Protein AF-Q8BXC3-F1 (afdb_monomer)

Sequence (71 aa):
NLEAAAAEKQRVEELQRSRRRYMEENNLEHIPKFFKKVIDANQREAWVSNDTYWELRKDPGFSKVDSPVLW

Solvent-accessible surface area (backbone atoms only — not comparable to full-atom values): 4493 Å² total; per-residue (Å²): 114,69,67,63,51,52,54,50,51,51,52,31,54,50,52,54,50,52,52,49,52,53,28,62,78,66,75,50,80,90,76,66,91,48,42,43,82,45,70,46,99,83,76,41,84,44,77,40,76,65,74,46,60,68,6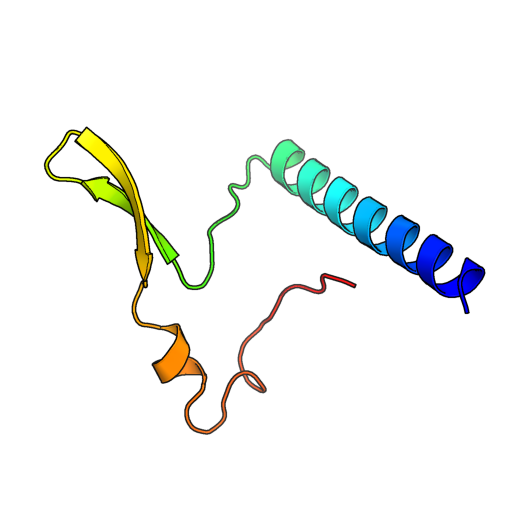4,49,55,40,94,82,21,60,85,80,49,94,72,84,84,72,114

Radius of gyration: 16.74 Å; Cα contacts (8 Å, |Δi|>4): 40; chains: 1; bounding box: 35×36×42 Å

Nearest PDB structures (foldseek):
  5h2d-assembly1_A  TM=8.581E-01  e=2.179E-03  Kluyveromyces lactis NRRL Y-1140
  5wvr-assembly1_A  TM=8.535E-01  e=3.063E-03  Kluyveromyces lactis NRRL Y-1140
  5zm8-assembly2_B  TM=8.631E-01  e=1.798E-02  Homo sapiens
  5zm8-assembly1_A  TM=9.159E-01  e=4.665E-02  Homo sapiens
  9gc3-assembly1_A  TM=4.055E-01  e=1.973E+00  Saccharomyces cerevisiae

Structure (mmCIF, N/CA/C/O backbone):
data_AF-Q8BXC3-F1
#
_entry.id   AF-Q8BXC3-F1
#
loop_
_atom_site.group_PDB
_atom_site.id
_atom_site.type_symbol
_atom_site.label_atom_id
_atom_site.label_alt_id
_atom_site.label_comp_id
_atom_site.label_asym_id
_atom_site.label_entity_id
_atom_site.label_seq_id
_atom_site.pdbx_PDB_ins_code
_atom_site.Cartn_x
_atom_site.Cartn_y
_atom_site.Cartn_z
_atom_site.occupancy
_atom_site.B_iso_or_equiv
_atom_site.auth_seq_id
_atom_site.auth_comp_id
_atom_site.auth_asym_id
_atom_site.auth_atom_id
_atom_site.pdbx_PDB_model_num
ATOM 1 N N . ASN A 1 1 ? 19.488 -10.869 -14.688 1.00 85.69 1 ASN A N 1
ATOM 2 C CA . ASN A 1 1 ? 19.663 -9.739 -15.622 1.00 85.69 1 ASN A CA 1
ATOM 3 C C . ASN A 1 1 ? 19.604 -8.451 -14.802 1.00 85.69 1 ASN A C 1
ATOM 5 O O . ASN A 1 1 ? 18.520 -8.086 -14.369 1.00 85.69 1 ASN A O 1
ATOM 9 N N . LEU A 1 2 ? 20.757 -7.851 -14.478 1.00 95.56 2 LEU A N 1
ATOM 10 C CA . LEU A 1 2 ? 20.845 -6.691 -13.572 1.00 95.56 2 LEU A CA 1
ATOM 11 C C . LEU A 1 2 ? 20.310 -5.404 -14.209 1.00 95.56 2 LEU A C 1
ATOM 13 O O . LEU A 1 2 ? 19.615 -4.643 -13.545 1.00 95.56 2 LEU A O 1
ATOM 17 N N . GLU A 1 3 ? 20.583 -5.194 -15.496 1.00 96.69 3 GLU A N 1
ATOM 18 C CA . GLU A 1 3 ? 20.109 -4.021 -16.237 1.00 96.69 3 GLU A CA 1
ATOM 19 C C . GLU A 1 3 ? 18.581 -3.999 -16.319 1.00 96.69 3 GLU A C 1
ATOM 21 O O . GLU A 1 3 ? 17.960 -2.986 -16.007 1.00 96.69 3 GLU A O 1
ATOM 26 N N . ALA A 1 4 ? 17.962 -5.145 -16.625 1.00 97.31 4 ALA A N 1
ATOM 27 C CA . ALA A 1 4 ? 16.505 -5.263 -16.630 1.00 97.31 4 ALA A CA 1
ATOM 28 C C . ALA A 1 4 ? 15.890 -4.988 -15.246 1.00 97.31 4 ALA A C 1
ATOM 30 O O . ALA A 1 4 ? 14.859 -4.329 -15.154 1.00 97.31 4 ALA A O 1
ATOM 31 N N . ALA A 1 5 ? 16.531 -5.445 -14.165 1.00 98.00 5 ALA A N 1
ATOM 32 C CA . ALA A 1 5 ? 16.058 -5.178 -12.807 1.00 98.00 5 ALA A CA 1
ATOM 33 C C . ALA A 1 5 ? 16.157 -3.686 -12.438 1.00 98.00 5 ALA A C 1
ATOM 35 O O . ALA A 1 5 ? 15.255 -3.151 -11.796 1.00 98.00 5 ALA 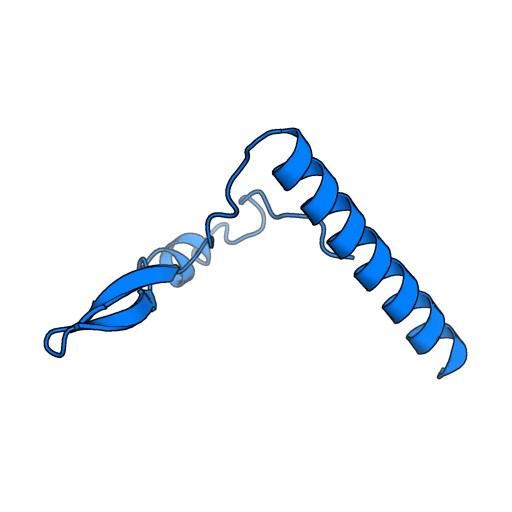A O 1
ATOM 36 N N . ALA A 1 6 ? 17.227 -3.003 -12.859 1.00 98.12 6 ALA A N 1
ATOM 37 C CA . ALA A 1 6 ? 17.398 -1.570 -12.633 1.00 98.12 6 ALA A CA 1
ATOM 38 C C . ALA A 1 6 ? 16.363 -0.739 -13.409 1.00 98.12 6 ALA A C 1
ATOM 40 O O . ALA A 1 6 ? 15.759 0.169 -12.836 1.00 98.12 6 ALA A O 1
ATOM 41 N N . ALA A 1 7 ? 16.117 -1.090 -14.676 1.00 98.00 7 ALA A N 1
ATOM 42 C CA . ALA A 1 7 ? 15.099 -0.446 -15.503 1.00 98.00 7 ALA A CA 1
ATOM 43 C C . ALA A 1 7 ? 13.692 -0.628 -14.911 1.00 98.00 7 ALA A C 1
ATOM 45 O O . ALA A 1 7 ? 12.935 0.336 -14.790 1.00 98.00 7 ALA A O 1
ATOM 46 N N . GLU A 1 8 ? 13.365 -1.843 -14.466 1.00 98.06 8 GLU A N 1
ATOM 47 C CA . GLU A 1 8 ? 12.066 -2.132 -13.858 1.00 98.06 8 GLU A CA 1
ATOM 48 C C . GLU A 1 8 ? 11.881 -1.402 -12.522 1.00 98.06 8 GLU A C 1
ATOM 50 O O . GLU A 1 8 ? 10.837 -0.797 -12.281 1.00 98.06 8 GLU A O 1
ATOM 55 N N . LYS A 1 9 ? 12.923 -1.359 -11.681 1.00 98.25 9 LYS A N 1
ATOM 56 C CA . LYS A 1 9 ? 12.923 -0.561 -10.449 1.00 98.25 9 LYS A CA 1
ATOM 57 C C . LYS A 1 9 ? 12.631 0.911 -10.741 1.00 98.25 9 LYS A C 1
ATOM 59 O O . LYS A 1 9 ? 11.782 1.503 -10.076 1.00 98.25 9 LYS A O 1
ATOM 64 N N . GLN A 1 10 ? 13.320 1.502 -11.719 1.00 98.44 10 GLN A N 1
ATOM 65 C CA . GLN A 1 10 ? 13.107 2.902 -12.082 1.00 98.44 10 GLN A CA 1
ATOM 66 C C . GLN A 1 10 ? 11.655 3.150 -12.514 1.00 98.44 10 GLN A C 1
ATOM 68 O O . GLN A 1 10 ? 11.023 4.088 -12.026 1.00 98.44 10 GLN A O 1
ATOM 73 N N . ARG A 1 11 ? 11.109 2.275 -13.363 1.00 98.31 11 ARG A N 1
ATOM 74 C CA . ARG A 1 11 ? 9.736 2.366 -13.868 1.00 98.31 11 ARG A CA 1
ATOM 75 C C . ARG A 1 11 ? 8.694 2.317 -12.745 1.00 98.31 11 ARG A C 1
ATOM 77 O O . ARG A 1 11 ? 7.787 3.149 -12.710 1.00 98.31 11 ARG A O 1
ATOM 84 N N . VAL A 1 12 ? 8.840 1.383 -11.803 1.00 98.50 12 VAL A N 1
ATOM 85 C CA . VAL A 1 12 ? 7.928 1.232 -10.654 1.00 98.50 12 VAL A CA 1
ATOM 86 C C . VAL A 1 12 ? 7.983 2.448 -9.728 1.00 98.50 12 VAL A C 1
ATOM 88 O O . VAL A 1 12 ? 6.948 2.965 -9.304 1.00 98.50 12 VAL A O 1
ATOM 91 N N . GLU A 1 13 ? 9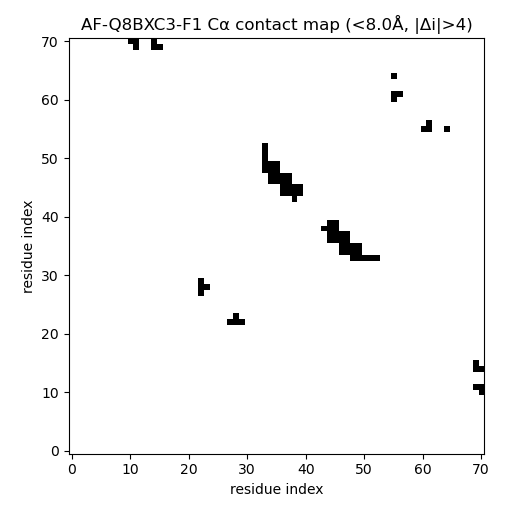.178 2.965 -9.445 1.00 98.56 13 GLU A N 1
ATOM 92 C CA . GLU A 1 13 ? 9.333 4.158 -8.610 1.00 98.56 13 GLU A CA 1
ATOM 93 C C . GLU A 1 13 ? 8.741 5.418 -9.263 1.00 98.56 13 GLU A C 1
ATOM 95 O O . GLU A 1 13 ? 8.159 6.262 -8.575 1.00 98.56 13 GLU A O 1
ATOM 100 N N . GLU A 1 14 ? 8.874 5.564 -10.584 1.00 98.38 14 GLU A N 1
ATOM 101 C CA . GLU A 1 14 ? 8.239 6.647 -11.344 1.00 98.38 14 GLU A CA 1
ATOM 102 C C . GLU A 1 14 ? 6.714 6.549 -11.286 1.00 98.38 14 GLU A C 1
ATOM 104 O O . GLU A 1 14 ? 6.058 7.551 -10.986 1.00 98.38 14 GLU A O 1
ATOM 109 N N . LEU A 1 15 ? 6.151 5.349 -11.464 1.00 98.19 15 LEU A N 1
ATOM 110 C CA . LEU A 1 15 ? 4.713 5.107 -11.335 1.00 98.19 15 LEU A CA 1
ATOM 111 C C . LEU A 1 15 ? 4.201 5.482 -9.935 1.00 98.19 15 LEU A C 1
ATOM 113 O O . LEU A 1 15 ? 3.200 6.193 -9.805 1.00 98.19 15 LEU A O 1
ATOM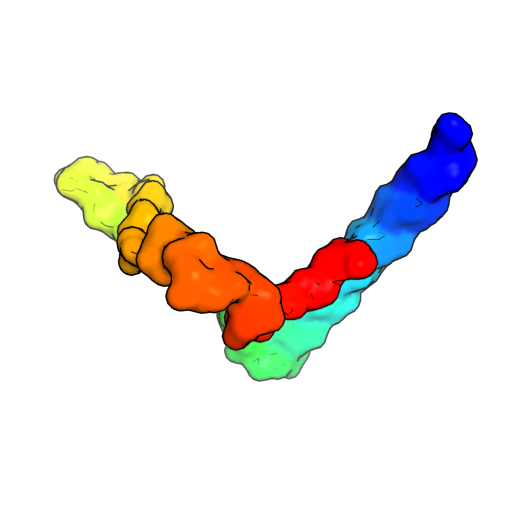 117 N N . GLN A 1 16 ? 4.920 5.082 -8.882 1.00 98.12 16 GLN A N 1
ATOM 118 C CA . GLN A 1 16 ? 4.567 5.423 -7.504 1.00 98.12 16 GLN A CA 1
ATOM 119 C C . GLN A 1 16 ? 4.612 6.940 -7.255 1.00 98.12 16 GLN A C 1
ATOM 121 O O . GLN A 1 16 ? 3.697 7.492 -6.636 1.00 98.12 16 GLN A O 1
ATOM 126 N N . ARG A 1 17 ? 5.648 7.640 -7.744 1.00 98.31 17 ARG A N 1
ATOM 127 C CA . ARG A 1 17 ? 5.761 9.103 -7.605 1.00 98.31 17 ARG A CA 1
ATOM 128 C C . ARG A 1 17 ? 4.640 9.833 -8.338 1.00 98.31 17 ARG A C 1
ATOM 130 O O . ARG A 1 17 ? 4.072 10.759 -7.764 1.00 98.31 17 ARG A O 1
ATOM 137 N N . SER A 1 18 ? 4.311 9.416 -9.558 1.00 97.88 18 SER A N 1
ATOM 138 C CA . SER A 1 18 ? 3.225 10.005 -10.348 1.00 97.88 18 SER A CA 1
ATOM 139 C C . SER A 1 18 ? 1.869 9.810 -9.674 1.00 97.88 18 SER A C 1
ATOM 141 O O . SER A 1 18 ? 1.116 10.771 -9.532 1.00 97.88 18 SER A O 1
ATOM 143 N N . ARG A 1 19 ? 1.589 8.604 -9.156 1.00 96.81 19 ARG A N 1
ATOM 144 C CA . ARG A 1 19 ? 0.365 8.337 -8.385 1.00 96.81 19 ARG A CA 1
ATOM 145 C C . ARG A 1 19 ? 0.269 9.223 -7.143 1.00 96.81 19 ARG A C 1
ATOM 147 O O . ARG A 1 19 ? -0.802 9.749 -6.861 1.00 96.81 19 ARG A O 1
ATOM 154 N N . ARG A 1 20 ? 1.374 9.406 -6.413 1.00 97.50 20 ARG A N 1
ATOM 155 C CA . ARG A 1 20 ? 1.409 10.294 -5.242 1.00 97.50 20 ARG A CA 1
ATOM 156 C C . ARG A 1 20 ? 1.107 11.748 -5.614 1.00 97.50 20 ARG A C 1
ATOM 158 O O . ARG A 1 20 ? 0.246 12.335 -4.973 1.00 97.50 20 ARG A O 1
ATOM 165 N N . ARG A 1 21 ? 1.754 12.292 -6.656 1.00 98.06 21 ARG A N 1
ATOM 166 C CA . ARG A 1 21 ? 1.490 13.666 -7.131 1.00 98.06 21 ARG A CA 1
ATOM 167 C C . ARG A 1 21 ? 0.022 13.859 -7.496 1.00 98.06 21 ARG A C 1
ATOM 169 O O . ARG A 1 21 ? -0.586 14.804 -7.025 1.00 98.06 21 ARG A O 1
ATOM 176 N N . TYR A 1 22 ? -0.559 12.918 -8.244 1.00 97.38 22 TYR A N 1
ATOM 177 C CA . TYR A 1 22 ? -1.978 12.968 -8.597 1.00 97.38 22 TYR A CA 1
ATOM 178 C C . TYR A 1 22 ? 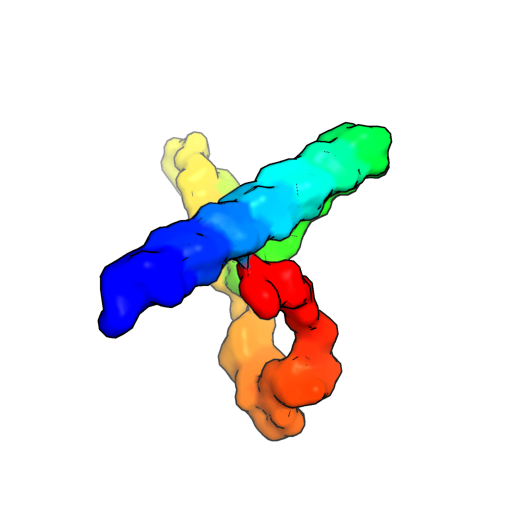-2.880 13.021 -7.355 1.00 97.38 22 TYR A C 1
ATOM 180 O O . TYR A 1 22 ? -3.795 13.836 -7.299 1.00 97.38 22 TYR A O 1
ATOM 188 N N . MET A 1 23 ? -2.629 12.184 -6.343 1.00 96.88 23 MET A N 1
ATOM 189 C CA . MET A 1 23 ? -3.426 12.218 -5.111 1.00 96.88 23 MET A CA 1
ATOM 190 C C . MET A 1 23 ? -3.283 13.554 -4.371 1.00 96.88 23 MET A C 1
ATOM 192 O O . MET A 1 23 ? -4.292 14.118 -3.965 1.00 96.88 23 MET A O 1
ATOM 196 N N . GLU A 1 24 ? -2.060 14.082 -4.251 1.00 97.56 24 GLU A N 1
ATOM 197 C CA . GLU A 1 24 ? -1.785 15.385 -3.626 1.00 97.56 24 GLU A CA 1
ATOM 198 C C . GLU A 1 24 ? -2.501 16.530 -4.369 1.00 97.56 24 GLU A C 1
ATOM 200 O O . GLU A 1 24 ? -3.205 17.321 -3.747 1.00 97.56 24 GLU A O 1
ATOM 205 N N . GLU A 1 25 ? -2.401 16.577 -5.701 1.00 98.19 25 GLU A N 1
ATOM 206 C CA . GLU A 1 25 ? -3.043 17.589 -6.558 1.00 98.19 25 GLU A CA 1
ATOM 207 C C . GLU A 1 25 ? -4.577 17.554 -6.485 1.00 98.19 25 GLU A C 1
ATOM 209 O O . GLU A 1 25 ? -5.233 18.581 -6.658 1.00 98.19 25 GLU A O 1
ATOM 214 N N . ASN A 1 26 ? -5.155 16.381 -6.210 1.00 98.00 26 ASN A N 1
ATOM 215 C CA . ASN A 1 26 ? -6.603 16.180 -6.131 1.00 98.00 26 ASN A CA 1
ATOM 216 C C . ASN A 1 26 ? -7.131 16.142 -4.685 1.00 98.00 26 ASN A C 1
ATOM 218 O O . ASN A 1 26 ? -8.307 15.843 -4.483 1.00 98.00 26 ASN A O 1
ATOM 222 N N . ASN A 1 27 ? -6.296 16.441 -3.679 1.00 97.06 27 ASN A N 1
ATOM 223 C CA . ASN A 1 27 ? -6.634 16.338 -2.251 1.00 97.06 27 ASN A CA 1
ATOM 224 C C . ASN A 1 27 ? -7.206 14.960 -1.854 1.00 97.06 27 ASN A C 1
ATOM 226 O O . ASN A 1 27 ? -8.102 14.859 -1.015 1.00 97.06 27 ASN A O 1
ATOM 230 N N . LEU A 1 28 ? -6.707 13.892 -2.478 1.00 96.50 28 LEU A N 1
ATOM 231 C CA . LEU A 1 28 ? -7.096 12.516 -2.186 1.00 96.50 28 LEU A CA 1
ATOM 232 C C . LEU A 1 28 ? -6.149 11.915 -1.146 1.00 96.50 28 LEU A C 1
ATOM 234 O O . LEU A 1 28 ? -4.927 11.997 -1.273 1.00 96.50 28 LEU A O 1
ATOM 238 N N . GLU A 1 29 ? -6.709 11.241 -0.145 1.00 94.31 29 GLU A N 1
ATOM 239 C CA . GLU A 1 29 ? -5.934 10.481 0.833 1.00 94.31 29 GLU A CA 1
ATOM 240 C C . GLU A 1 29 ? -5.784 9.017 0.394 1.00 94.31 29 GLU A C 1
ATOM 242 O O . GLU A 1 29 ? -6.721 8.387 -0.104 1.00 94.31 29 GLU A O 1
ATOM 247 N N . HIS A 1 30 ? -4.598 8.443 0.604 1.00 93.88 30 HIS A N 1
ATOM 248 C CA . HIS A 1 30 ? -4.400 7.011 0.415 1.00 93.88 30 HIS A CA 1
ATOM 249 C C . HIS A 1 30 ? -5.008 6.217 1.575 1.00 93.88 30 HIS A C 1
ATOM 251 O O . HIS A 1 30 ? -4.520 6.283 2.703 1.00 93.88 30 HIS A O 1
ATOM 257 N N . ILE A 1 31 ? -5.995 5.373 1.267 1.00 93.81 31 ILE A N 1
ATOM 258 C CA . ILE A 1 31 ? -6.638 4.477 2.234 1.00 93.81 31 ILE A CA 1
ATOM 259 C C . ILE A 1 31 ? -6.086 3.051 2.061 1.00 93.81 31 ILE A C 1
ATOM 261 O O . ILE A 1 31 ? -6.295 2.438 1.008 1.00 93.81 31 ILE A O 1
ATOM 265 N N . PRO A 1 32 ? -5.395 2.478 3.066 1.00 95.44 32 PRO A N 1
ATOM 266 C CA . PRO A 1 32 ? -4.923 1.099 2.994 1.00 95.44 32 PRO A CA 1
ATOM 267 C C . PRO A 1 32 ? -6.078 0.095 2.898 1.00 95.44 32 PRO A C 1
ATOM 269 O O . PRO A 1 32 ? -7.039 0.144 3.659 1.00 95.44 32 PRO A O 1
ATOM 272 N N . LYS A 1 33 ? -5.963 -0.864 1.974 1.00 95.19 33 LYS A N 1
ATOM 273 C CA . LYS A 1 33 ? -7.053 -1.799 1.638 1.00 95.19 33 LYS A CA 1
ATOM 274 C C . LYS A 1 33 ? -7.386 -2.811 2.741 1.00 95.19 33 LYS A C 1
ATOM 276 O O . LYS A 1 33 ? -8.545 -3.176 2.897 1.00 95.19 33 LYS A O 1
ATOM 281 N N . PHE A 1 34 ? -6.387 -3.278 3.490 1.00 96.50 34 PHE A N 1
ATOM 282 C CA . PHE A 1 34 ? -6.530 -4.405 4.431 1.00 96.50 34 PHE A CA 1
ATOM 283 C C 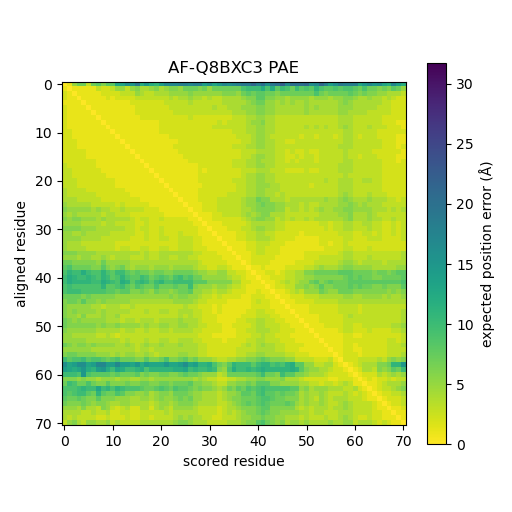. PHE A 1 34 ? -6.254 -4.042 5.895 1.00 96.50 34 PHE A C 1
ATOM 285 O O . PHE A 1 34 ? -6.358 -4.891 6.777 1.00 96.50 34 PHE A O 1
ATOM 292 N N . PHE A 1 35 ? -5.895 -2.788 6.164 1.00 97.81 35 PHE A N 1
ATOM 293 C CA . PHE A 1 35 ? -5.514 -2.324 7.493 1.00 97.81 35 PHE A CA 1
ATOM 294 C C . PHE A 1 35 ? -6.152 -0.974 7.781 1.00 97.81 35 PHE A C 1
ATOM 296 O O . PHE A 1 35 ? -6.391 -0.184 6.872 1.00 97.81 35 PHE A O 1
ATOM 303 N N . LYS A 1 36 ? -6.378 -0.694 9.061 1.00 97.12 36 LYS A N 1
ATOM 304 C CA . LYS A 1 36 ? -6.803 0.617 9.545 1.00 97.12 36 LYS A CA 1
ATOM 305 C C . LYS A 1 36 ? -5.856 1.108 10.629 1.00 97.12 36 LYS A C 1
ATOM 307 O O . LYS A 1 36 ? -5.349 0.317 11.428 1.00 97.12 36 LYS A O 1
ATOM 312 N N . LYS A 1 37 ? -5.636 2.418 10.644 1.00 96.81 37 LYS A N 1
ATOM 313 C CA . LYS A 1 37 ? -4.885 3.098 11.694 1.00 96.81 37 LYS A CA 1
ATOM 314 C C . LYS A 1 37 ? -5.775 3.226 12.929 1.00 96.81 37 LYS A C 1
ATOM 316 O O . LYS A 1 37 ? -6.937 3.606 12.811 1.00 96.81 37 LYS A O 1
ATOM 321 N N . VAL A 1 38 ? -5.243 2.893 14.096 1.00 96.69 38 VAL A N 1
ATOM 322 C CA . VAL A 1 38 ? -5.916 3.017 15.395 1.00 96.69 38 VAL A CA 1
ATOM 323 C C . VAL A 1 38 ? -4.966 3.643 16.409 1.00 96.69 38 VAL A C 1
ATOM 325 O O . VAL A 1 38 ? -3.751 3.636 16.218 1.00 96.69 38 VAL A O 1
ATOM 328 N N . ILE A 1 39 ? -5.527 4.176 17.490 1.00 97.25 39 ILE A N 1
ATOM 329 C CA . ILE A 1 39 ? -4.775 4.579 18.676 1.00 97.25 39 ILE A CA 1
ATOM 330 C C . ILE A 1 39 ? -4.975 3.485 19.720 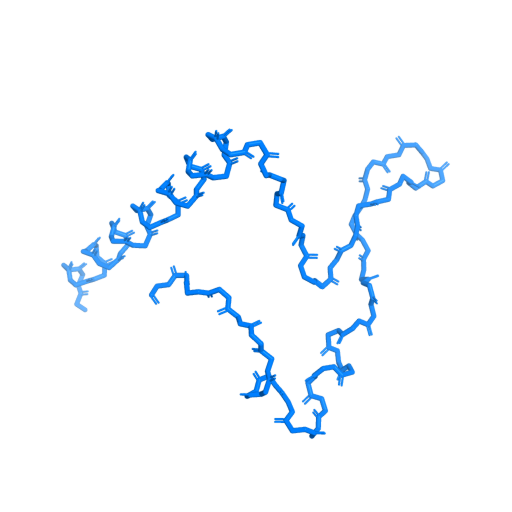1.00 97.25 39 ILE A C 1
ATOM 332 O O . ILE A 1 39 ? -6.113 3.127 20.027 1.00 97.25 39 ILE A O 1
ATOM 336 N N . ASP A 1 40 ? -3.882 2.905 20.204 1.00 93.12 40 ASP A N 1
ATOM 337 C CA . ASP A 1 40 ? -3.932 1.833 21.193 1.00 93.12 40 ASP A CA 1
ATOM 338 C C . ASP A 1 40 ? -4.224 2.357 22.614 1.00 93.12 40 ASP A C 1
ATOM 340 O O . ASP A 1 40 ? -4.326 3.561 22.868 1.00 93.12 40 ASP A O 1
ATOM 344 N N . ALA A 1 41 ? -4.341 1.438 23.576 1.00 93.50 41 ALA A N 1
ATOM 345 C CA . ALA A 1 41 ? -4.585 1.776 24.980 1.00 93.50 41 ALA A CA 1
ATOM 346 C C . ALA A 1 41 ? -3.481 2.655 25.607 1.00 93.50 41 ALA A C 1
ATOM 348 O O . ALA A 1 41 ? -3.730 3.326 26.605 1.00 93.50 41 ALA A O 1
ATOM 349 N N . ASN A 1 42 ? -2.284 2.685 25.013 1.00 95.75 42 ASN A N 1
ATOM 350 C CA . ASN A 1 42 ? -1.136 3.475 25.452 1.00 95.75 42 ASN A CA 1
ATOM 351 C C . ASN A 1 42 ? -0.992 4.797 24.674 1.00 95.75 42 ASN A C 1
ATOM 353 O O . ASN A 1 42 ? 0.068 5.421 24.743 1.00 95.75 42 ASN A O 1
ATOM 357 N N . GLN A 1 43 ? -2.024 5.222 23.933 1.00 95.31 43 GLN A N 1
ATOM 358 C CA . GLN A 1 43 ? -2.012 6.425 23.090 1.00 95.31 43 GLN A CA 1
ATOM 359 C C . GLN A 1 43 ? -0.956 6.393 21.974 1.00 95.31 43 GLN A C 1
ATOM 361 O O . GLN A 1 43 ? -0.435 7.430 21.563 1.00 95.31 43 GLN A O 1
ATOM 366 N N . ARG A 1 44 ? -0.626 5.202 21.466 1.00 96.69 44 ARG A N 1
ATOM 367 C CA . ARG A 1 44 ? 0.300 5.030 20.343 1.00 96.69 44 ARG A CA 1
ATOM 368 C C . ARG A 1 44 ? -0.452 4.677 19.075 1.00 96.69 44 ARG A C 1
ATOM 370 O O . ARG A 1 44 ? -1.431 3.933 19.097 1.00 96.69 44 ARG A O 1
ATOM 377 N N . GLU A 1 45 ? 0.038 5.192 17.956 1.00 97.31 45 GLU A N 1
ATOM 378 C CA . GLU A 1 45 ? -0.463 4.802 16.645 1.00 97.31 45 GLU A CA 1
ATOM 379 C C . GLU A 1 45 ? -0.102 3.344 16.355 1.00 97.31 45 GLU A C 1
ATOM 381 O O . GLU A 1 45 ? 1.061 2.943 16.438 1.00 97.31 45 GLU A O 1
ATOM 386 N N . ALA A 1 46 ? -1.105 2.559 15.981 1.00 96.38 46 ALA A N 1
ATOM 387 C CA . ALA A 1 46 ? -0.956 1.176 15.564 1.00 96.38 46 ALA A CA 1
ATOM 388 C C . ALA A 1 46 ? -1.770 0.915 14.292 1.00 96.38 46 ALA A C 1
ATOM 390 O O . ALA A 1 46 ? -2.729 1.622 13.981 1.00 96.38 46 ALA A O 1
ATOM 391 N N . TRP A 1 47 ? -1.395 -0.128 13.555 1.00 97.00 47 TRP A N 1
ATOM 392 C CA . TRP A 1 47 ? -2.139 -0.609 12.394 1.00 97.00 47 TRP A CA 1
ATOM 393 C C . TRP A 1 47 ? -2.720 -1.975 12.711 1.00 97.00 47 TRP A C 1
ATOM 395 O O . TRP A 1 47 ? -1.994 -2.886 13.102 1.00 97.00 47 TRP A O 1
ATOM 405 N N . VAL A 1 48 ? -4.028 -2.121 12.530 1.00 97.25 48 VAL A N 1
ATOM 406 C CA . VAL A 1 48 ? -4.733 -3.386 12.756 1.00 97.25 48 VAL A CA 1
ATOM 407 C C . VAL A 1 48 ? -5.404 -3.849 11.475 1.00 97.25 48 VAL A C 1
ATOM 409 O O . VAL A 1 48 ? -5.790 -3.030 10.637 1.00 97.25 48 VAL A O 1
ATOM 412 N N . SER A 1 49 ? -5.533 -5.166 11.328 1.00 97.50 49 SER A N 1
ATOM 413 C CA . SER A 1 49 ? -6.340 -5.788 10.276 1.00 97.50 49 SER A CA 1
ATOM 414 C C . SER A 1 49 ? -7.750 -5.185 10.262 1.00 97.50 49 SER A C 1
ATOM 416 O O . SER A 1 49 ? -8.319 -4.884 11.313 1.00 97.50 49 SER A O 1
ATOM 418 N N . ASN A 1 50 ? -8.314 -4.991 9.069 1.00 96.56 50 ASN A N 1
ATOM 419 C CA . ASN A 1 50 ? -9.744 -4.704 8.909 1.00 96.56 50 ASN A CA 1
ATOM 420 C C . ASN A 1 50 ? -10.579 -5.976 8.666 1.00 96.56 50 ASN A C 1
ATOM 422 O O . ASN A 1 50 ? -11.753 -5.879 8.329 1.00 96.56 50 ASN A O 1
ATOM 426 N N . ASP A 1 51 ? -9.943 -7.142 8.793 1.00 96.38 51 ASP A N 1
ATOM 427 C CA . ASP A 1 51 ? -10.508 -8.490 8.691 1.00 96.38 51 ASP A CA 1
ATOM 428 C C . ASP A 1 51 ? -11.083 -8.850 7.314 1.00 96.38 51 ASP A C 1
ATOM 430 O O . ASP A 1 51 ? -11.713 -9.888 7.142 1.00 96.38 51 ASP A O 1
ATOM 434 N N . THR A 1 52 ? -10.785 -8.048 6.286 1.00 95.25 52 THR A N 1
ATOM 435 C CA . THR A 1 52 ? -11.280 -8.291 4.921 1.00 95.25 52 THR A CA 1
ATOM 436 C C . THR A 1 52 ? -10.367 -9.176 4.078 1.00 95.25 52 THR A C 1
ATOM 438 O O . THR A 1 52 ? -10.819 -9.732 3.081 1.00 95.25 52 THR A O 1
ATOM 441 N N . TYR A 1 53 ? -9.086 -9.329 4.435 1.00 95.81 53 TYR A N 1
ATOM 442 C CA . TYR A 1 53 ? -8.110 -9.996 3.564 1.00 95.81 53 TYR A CA 1
ATOM 443 C C . TYR A 1 53 ? -8.495 -11.447 3.248 1.00 95.81 53 TYR A C 1
ATOM 445 O O . TYR A 1 53 ? -8.609 -11.820 2.080 1.00 95.81 53 TYR A O 1
ATOM 453 N N . TRP A 1 54 ? -8.710 -12.267 4.282 1.00 95.56 54 TRP A N 1
ATOM 454 C CA . TRP A 1 54 ? -9.055 -13.677 4.095 1.00 95.56 54 TRP A CA 1
ATOM 455 C C . TRP A 1 54 ? -10.464 -13.851 3.538 1.00 95.56 54 TRP A C 1
ATOM 457 O O . TRP A 1 54 ? -10.664 -14.747 2.727 1.00 95.56 54 TRP A O 1
ATOM 467 N N . GLU A 1 55 ? -11.401 -12.972 3.899 1.00 93.62 55 GLU A N 1
ATOM 468 C CA . GLU A 1 55 ? -12.758 -12.964 3.346 1.00 93.62 55 GLU A CA 1
ATOM 469 C C . GLU A 1 55 ? -12.752 -12.706 1.835 1.00 93.62 55 GLU A C 1
ATOM 471 O O . GLU A 1 55 ? -13.368 -13.457 1.086 1.00 93.62 55 GLU A O 1
ATOM 476 N N . LEU A 1 56 ? -11.976 -11.724 1.363 1.00 93.56 56 LEU A N 1
ATOM 477 C CA . LEU A 1 56 ? -11.830 -11.411 -0.064 1.00 93.56 56 LEU A CA 1
ATOM 478 C C . LEU A 1 56 ? -10.989 -12.438 -0.834 1.00 93.56 56 LEU A C 1
ATOM 480 O O . LEU A 1 56 ? -11.079 -12.511 -2.057 1.00 93.56 56 LEU A O 1
ATOM 484 N N . ARG A 1 57 ? -10.153 -13.219 -0.142 1.00 95.00 57 ARG A N 1
ATOM 485 C CA . ARG A 1 57 ? -9.360 -14.295 -0.752 1.00 95.00 57 ARG A CA 1
ATOM 486 C C . ARG A 1 57 ? -10.181 -15.567 -1.002 1.00 95.00 57 ARG A C 1
ATOM 488 O O . ARG A 1 57 ? -9.760 -16.380 -1.825 1.00 95.00 57 ARG A O 1
ATOM 495 N N . LYS A 1 58 ? -11.313 -15.760 -0.312 1.00 93.25 58 LYS A N 1
ATOM 496 C CA . LYS A 1 58 ? -12.249 -16.879 -0.560 1.00 93.25 58 LYS A CA 1
ATOM 497 C C . LYS A 1 58 ? -12.828 -16.801 -1.974 1.00 93.25 58 LYS A C 1
ATOM 499 O O . LYS A 1 58 ? -12.830 -15.731 -2.564 1.00 93.25 58 LYS A O 1
ATOM 504 N N . ASP A 1 59 ? -13.329 -17.921 -2.496 1.00 87.44 59 ASP A N 1
ATOM 505 C CA . ASP A 1 59 ? -13.895 -18.060 -3.851 1.00 87.44 59 ASP A CA 1
ATOM 506 C C . ASP A 1 59 ? -14.905 -16.936 -4.172 1.00 87.44 59 ASP A C 1
ATOM 508 O O . ASP A 1 59 ? -15.884 -16.790 -3.432 1.00 87.44 59 ASP A O 1
ATOM 512 N N . PRO A 1 60 ? -14.679 -16.085 -5.201 1.00 85.94 60 PRO A N 1
ATOM 513 C CA . PRO A 1 60 ? -13.769 -16.209 -6.360 1.00 85.94 60 PRO A CA 1
ATOM 514 C C . PRO A 1 60 ? -12.377 -15.566 -6.216 1.00 85.94 60 PRO A C 1
ATOM 516 O O . PRO A 1 60 ? -11.593 -15.511 -7.170 1.00 85.94 60 PRO A O 1
ATOM 519 N N . GLY A 1 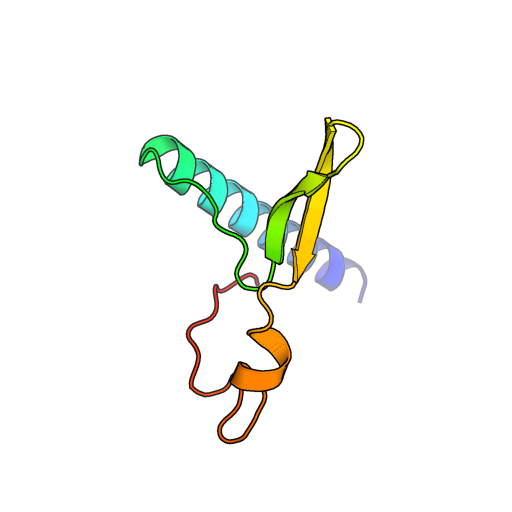61 ? -12.056 -15.070 -5.028 1.00 92.12 61 GLY A N 1
ATOM 520 C CA . GLY A 1 61 ? -10.764 -14.517 -4.648 1.00 92.12 61 GLY A CA 1
ATOM 521 C C . GLY A 1 61 ? -10.514 -13.120 -5.207 1.00 92.12 61 GLY A C 1
ATOM 522 O O . GLY A 1 61 ? -11.406 -12.437 -5.713 1.00 92.12 61 GLY A O 1
ATOM 523 N N . PHE A 1 62 ? -9.245 -12.711 -5.192 1.00 93.38 62 PHE A N 1
ATOM 524 C CA . PHE A 1 62 ? -8.822 -11.395 -5.682 1.00 93.38 62 PHE A CA 1
ATOM 525 C C . PHE A 1 62 ? -9.045 -11.175 -7.185 1.00 93.38 62 PHE A C 1
ATOM 527 O O . PHE A 1 62 ? -8.974 -10.038 -7.635 1.00 93.38 62 PHE A O 1
ATOM 534 N N . SER A 1 63 ? -9.364 -12.224 -7.953 1.00 90.25 63 SER A N 1
ATOM 535 C CA . SER A 1 63 ? -9.658 -12.121 -9.390 1.00 90.25 63 SER A CA 1
ATOM 536 C C . SER A 1 63 ? -10.853 -11.209 -9.703 1.00 90.25 63 SER A C 1
ATOM 538 O O . SER A 1 63 ? -10.898 -10.617 -10.777 1.00 90.25 63 SER A O 1
ATOM 540 N N . LYS A 1 64 ? -11.801 -11.064 -8.764 1.00 88.12 64 LYS A N 1
ATOM 541 C CA . LYS A 1 64 ?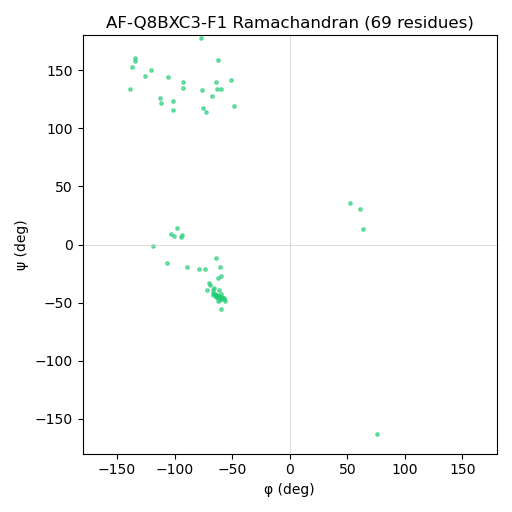 -12.966 -10.169 -8.891 1.00 88.12 64 LYS A CA 1
ATOM 542 C C . LYS A 1 64 ? -12.836 -8.874 -8.087 1.00 88.12 64 LYS A C 1
ATOM 544 O O . LYS A 1 64 ? -13.817 -8.150 -7.946 1.00 88.12 64 LYS A O 1
ATOM 549 N N . VAL A 1 65 ? -11.660 -8.590 -7.524 1.00 88.62 65 VAL A N 1
ATOM 550 C CA . VAL A 1 65 ? -11.440 -7.415 -6.676 1.00 88.62 65 VAL A CA 1
ATOM 551 C C . VAL A 1 65 ? -10.516 -6.440 -7.388 1.00 88.62 65 VAL A C 1
ATOM 553 O O . VAL A 1 65 ? -9.361 -6.762 -7.669 1.00 88.62 65 VAL A O 1
ATOM 556 N N . ASP A 1 66 ? -10.997 -5.216 -7.592 1.00 89.62 66 ASP A N 1
ATOM 557 C CA . ASP A 1 66 ? -10.190 -4.170 -8.209 1.00 89.62 66 ASP A CA 1
ATOM 558 C C . ASP A 1 66 ? -8.924 -3.893 -7.385 1.00 89.62 66 ASP A C 1
ATOM 560 O O . ASP A 1 66 ? -8.943 -3.841 -6.143 1.00 89.62 66 ASP A O 1
ATOM 564 N N . SER A 1 67 ? -7.795 -3.804 -8.077 1.00 89.62 67 SER A N 1
ATOM 565 C CA . SER A 1 67 ? -6.471 -3.729 -7.472 1.00 89.62 67 SER A CA 1
ATOM 566 C C . SER A 1 67 ? -5.629 -2.708 -8.223 1.00 89.62 67 SER A C 1
ATOM 568 O O . SER A 1 67 ? -5.600 -2.723 -9.452 1.00 89.62 67 SER A O 1
ATOM 570 N N . PRO A 1 68 ? -4.930 -1.813 -7.506 1.00 91.00 68 PRO A N 1
ATOM 571 C CA . PRO A 1 68 ? -4.133 -0.794 -8.161 1.00 91.00 68 PRO A CA 1
ATOM 572 C C . PRO A 1 68 ? -2.998 -1.440 -8.955 1.00 91.00 68 PRO A C 1
ATOM 574 O O . PRO A 1 68 ? -2.341 -2.362 -8.471 1.00 91.00 68 PRO A O 1
ATOM 577 N N . VAL A 1 69 ? -2.727 -0.902 -10.141 1.00 92.94 69 VAL A N 1
ATOM 578 C CA . VAL A 1 69 ? -1.535 -1.247 -10.917 1.00 92.94 69 VAL A CA 1
ATOM 579 C C . VAL A 1 69 ? -0.328 -0.610 -10.231 1.00 92.94 69 VAL A C 1
ATOM 581 O O . VAL A 1 69 ? -0.248 0.614 -10.113 1.00 92.94 69 VAL A O 1
ATOM 584 N N . LEU A 1 70 ? 0.571 -1.443 -9.704 1.00 93.62 70 LEU A N 1
ATOM 585 C CA . LEU A 1 70 ? 1.770 -1.008 -8.973 1.00 93.62 70 LEU A CA 1
ATOM 586 C C . LEU A 1 70 ? 3.058 -1.205 -9.775 1.00 93.62 70 LEU A C 1
ATOM 588 O O . LEU A 1 70 ? 4.081 -0.619 -9.432 1.00 93.62 70 LEU A O 1
ATOM 592 N N . TRP A 1 71 ? 2.988 -2.001 -10.836 1.00 93.12 71 TRP A N 1
ATOM 593 C CA . TRP A 1 71 ? 3.996 -2.209 -11.858 1.00 93.12 71 TRP A CA 1
ATOM 594 C C . TRP A 1 71 ? 3.242 -2.589 -13.130 1.00 93.12 71 TRP A C 1
ATOM 596 O O . TRP A 1 71 ? 2.229 -3.310 -13.043 1.00 93.12 71 TRP A O 1
#

Foldseek 3Di:
DVVVVVVVVVVLVVVVVVVVVVCVVVVHDDDDDFWDWDQDPVRDIDIDGPPCQVVQCPVVHCVPPDDDDSD

InterPro domains:
  IPR000648 Oxysterol-binding protein [PF01237] (2-58)
  IPR037239 Oxysterol-binding protein superfamily [SSF144000] (1-69)

Organism: Mus musculus (NCBI:txid10090)

Secondary structure (DSSP, 8-state):
-HHHHHHHHHHHHHHHHHHHHHHHHTTPPPPPSSEEEEE-TTS-EEEEE-SHHHHHHSTTGGGGS------

pLDDT: mean 95.35, std 3.16, range [85.69, 98.56]

Mean predicted aligned error: 3.83 Å